Protein AF-A0A7V4HSM0-F1 (afdb_monomer_lite)

pLDDT: mean 76.79, std 22.35, range [37.25, 97.75]

Radius of gyration: 28.41 Å; chains: 1; bounding box: 94×58×59 Å

Secondary structure (DSSP, 8-state):
----------------S--S--------------TT--HHHHHHHHHHHHHTTPPP-GGGGGHHHHHHHHHTT-HHHHHHHHHHHHHHHHS-TTTHHHHHHHHHHHHHHHHHHTS----

Structure (mmCIF, N/CA/C/O backbone):
data_AF-A0A7V4HSM0-F1
#
_entry.id   AF-A0A7V4HSM0-F1
#
loop_
_atom_site.group_PDB
_atom_site.id
_atom_site.type_symbol
_atom_site.label_atom_id
_atom_site.label_alt_id
_atom_site.label_comp_id
_atom_site.label_asym_id
_atom_site.label_entity_id
_atom_site.label_seq_id
_atom_site.pdbx_PDB_ins_code
_atom_site.Cartn_x
_atom_site.Cartn_y
_atom_site.Cartn_z
_atom_site.occupancy
_atom_site.B_iso_or_equiv
_atom_site.auth_seq_id
_atom_site.auth_comp_id
_atom_site.auth_asym_id
_atom_site.auth_atom_id
_atom_site.pdbx_PDB_model_num
ATOM 1 N N . MET A 1 1 ? 57.774 49.702 -41.116 1.00 41.72 1 MET A N 1
ATOM 2 C CA . MET A 1 1 ? 57.909 48.379 -41.768 1.00 41.72 1 MET A CA 1
ATOM 3 C C . MET A 1 1 ? 56.606 47.642 -41.496 1.00 41.72 1 MET A C 1
ATOM 5 O O . MET A 1 1 ? 56.229 47.574 -40.339 1.00 41.72 1 MET A O 1
ATOM 9 N N . ARG A 1 2 ? 55.762 47.460 -42.526 1.00 48.41 2 ARG A N 1
ATOM 10 C CA . ARG A 1 2 ? 55.472 46.135 -43.125 1.00 48.41 2 ARG A CA 1
ATOM 11 C C . ARG A 1 2 ? 54.937 45.197 -42.031 1.00 48.41 2 ARG A C 1
ATOM 13 O O . ARG A 1 2 ? 55.714 44.798 -41.183 1.00 48.41 2 ARG A O 1
ATOM 20 N N . HIS A 1 3 ? 53.641 44.944 -41.885 1.00 42.50 3 HIS A N 1
ATOM 21 C CA . HIS A 1 3 ? 52.759 44.153 -42.754 1.00 42.50 3 HIS A CA 1
ATOM 22 C C . HIS A 1 3 ? 51.323 44.403 -42.230 1.00 42.50 3 HIS A C 1
ATOM 24 O O . HIS A 1 3 ? 51.087 44.225 -41.044 1.00 42.50 3 HIS A O 1
ATOM 30 N N . LEU A 1 4 ? 50.366 44.985 -42.958 1.00 56.72 4 LEU A N 1
ATOM 31 C CA . LEU A 1 4 ? 49.579 44.377 -44.041 1.00 56.72 4 LEU A CA 1
ATOM 32 C C . LEU A 1 4 ? 49.720 42.848 -44.116 1.00 56.72 4 LEU A C 1
ATOM 34 O O . LEU A 1 4 ? 50.579 42.336 -44.829 1.00 56.72 4 LEU A O 1
ATOM 38 N N . GLY A 1 5 ? 48.888 42.132 -43.359 1.00 43.66 5 GLY A N 1
ATOM 39 C CA . GLY A 1 5 ? 48.828 40.675 -43.398 1.00 43.66 5 GLY A CA 1
ATOM 40 C C . GLY A 1 5 ? 47.636 40.119 -42.625 1.00 43.66 5 GLY A C 1
ATOM 41 O O . GLY A 1 5 ? 47.569 40.266 -41.413 1.00 43.66 5 GLY A O 1
ATOM 42 N N . CYS A 1 6 ? 46.753 39.440 -43.356 1.00 37.69 6 CYS A N 1
ATOM 43 C CA . CYS A 1 6 ? 45.700 38.541 -42.876 1.00 37.69 6 CYS A CA 1
ATOM 44 C C . CYS A 1 6 ? 44.431 39.179 -42.291 1.00 37.69 6 CYS A C 1
ATOM 46 O O . CYS A 1 6 ? 44.083 39.040 -41.123 1.00 37.69 6 CYS A O 1
ATOM 48 N N . LEU A 1 7 ? 43.660 39.766 -43.211 1.00 52.31 7 LEU A N 1
ATOM 49 C CA . LEU A 1 7 ? 42.233 39.463 -43.333 1.00 52.31 7 LEU A CA 1
ATOM 50 C C . LEU A 1 7 ? 42.012 37.936 -43.226 1.00 52.31 7 LEU A C 1
ATOM 52 O O . LEU A 1 7 ? 42.762 37.185 -43.845 1.00 52.31 7 LEU A O 1
ATOM 56 N N . MET A 1 8 ? 40.939 37.533 -42.536 1.00 50.00 8 MET A N 1
ATOM 57 C CA . MET A 1 8 ? 40.447 36.163 -42.296 1.00 50.00 8 MET A CA 1
ATOM 58 C C . MET A 1 8 ? 41.010 35.482 -41.045 1.00 50.00 8 MET A C 1
ATOM 60 O O . MET A 1 8 ? 42.126 34.979 -41.056 1.00 50.00 8 MET A O 1
ATOM 64 N N . ILE A 1 9 ? 40.177 35.369 -40.002 1.00 53.91 9 ILE A N 1
ATOM 65 C CA . ILE A 1 9 ? 39.653 34.086 -39.489 1.00 53.91 9 ILE A CA 1
ATOM 66 C C . ILE A 1 9 ? 38.949 34.314 -38.138 1.00 53.91 9 ILE A C 1
ATOM 68 O O . ILE A 1 9 ? 39.524 34.828 -37.188 1.00 53.91 9 ILE A O 1
ATOM 72 N N . ALA A 1 10 ? 37.698 33.855 -38.091 1.00 46.25 10 ALA A N 1
ATOM 73 C CA . ALA A 1 10 ? 36.956 33.418 -36.909 1.00 46.25 10 ALA A CA 1
ATOM 74 C C . ALA A 1 10 ? 36.524 34.466 -35.867 1.00 46.25 10 ALA A C 1
ATOM 76 O O . ALA A 1 10 ? 37.113 34.651 -34.809 1.00 46.25 10 ALA A O 1
ATOM 77 N N . LEU A 1 11 ? 35.346 35.028 -36.143 1.00 50.62 11 LEU A N 1
ATOM 78 C CA . LEU A 1 11 ? 34.156 34.961 -35.286 1.00 50.62 11 LEU A CA 1
ATOM 79 C C . LEU A 1 11 ? 34.243 33.923 -34.135 1.00 50.62 11 LEU A C 1
ATOM 81 O O . LEU A 1 11 ? 33.723 32.816 -34.248 1.00 50.62 11 LEU A O 1
ATOM 85 N N . ALA A 1 12 ? 34.884 34.269 -33.023 1.00 50.38 12 ALA A N 1
ATOM 86 C CA . ALA A 1 12 ? 34.848 33.481 -31.796 1.00 50.38 12 ALA A CA 1
ATOM 87 C C . ALA A 1 12 ? 35.155 34.389 -30.602 1.00 50.38 12 ALA A C 1
ATOM 89 O O . ALA A 1 12 ? 36.296 34.783 -30.411 1.00 50.38 12 ALA A O 1
ATOM 90 N N . VAL A 1 13 ? 34.112 34.748 -29.848 1.00 51.28 13 VAL A N 1
ATOM 91 C CA . VAL A 1 13 ? 34.055 34.980 -28.385 1.00 51.28 13 VAL A CA 1
ATOM 92 C C . VAL A 1 13 ? 32.766 35.767 -28.134 1.00 51.28 13 VAL A C 1
ATOM 94 O O . VAL A 1 13 ? 32.737 36.984 -28.000 1.00 51.28 13 VAL A O 1
ATOM 97 N N . ALA A 1 14 ? 31.653 35.039 -28.135 1.00 49.81 14 ALA A N 1
ATOM 98 C CA . ALA A 1 14 ? 30.361 35.523 -27.661 1.00 49.81 14 ALA A CA 1
ATOM 99 C C . ALA A 1 14 ? 29.681 34.428 -26.826 1.00 49.81 14 ALA A C 1
ATOM 101 O O . ALA A 1 14 ? 28.516 34.123 -27.029 1.00 49.81 14 ALA A O 1
ATOM 102 N N . VAL A 1 15 ? 30.422 33.791 -25.911 1.00 54.12 15 VAL A N 1
ATOM 103 C CA . VAL A 1 15 ? 29.853 32.923 -24.864 1.00 54.12 15 VAL A CA 1
ATOM 104 C C . VAL A 1 15 ? 30.722 33.043 -23.609 1.00 54.12 15 VAL A C 1
ATOM 106 O O . VAL A 1 15 ? 31.536 32.178 -23.309 1.00 54.12 15 VAL A O 1
ATOM 109 N N . ALA A 1 16 ? 30.590 34.153 -22.887 1.00 53.09 16 ALA A N 1
ATOM 110 C CA . ALA A 1 16 ? 31.222 34.333 -21.576 1.00 53.09 16 ALA A CA 1
ATOM 111 C C . ALA A 1 16 ? 30.253 34.935 -20.543 1.00 53.09 16 ALA A C 1
ATOM 113 O O . ALA A 1 16 ? 30.666 35.703 -19.683 1.00 53.09 16 ALA A O 1
ATOM 114 N N . VAL A 1 17 ? 28.952 34.612 -20.627 1.00 54.53 17 VAL A N 1
ATOM 115 C CA . VAL A 1 17 ? 27.949 35.108 -19.657 1.00 54.53 17 VAL A CA 1
ATOM 116 C C . VAL A 1 17 ? 26.906 34.060 -19.237 1.00 54.53 17 VAL A C 1
ATOM 118 O O . VAL A 1 17 ? 25.792 34.407 -18.867 1.00 54.53 17 VAL A O 1
ATOM 121 N N . LEU A 1 18 ? 27.235 32.765 -19.277 1.00 52.00 18 LEU A N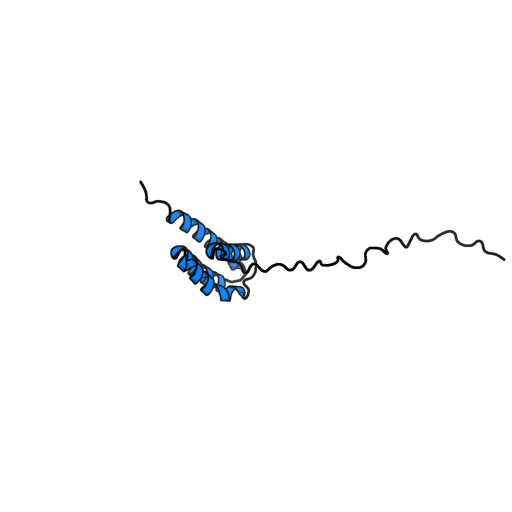 1
ATOM 122 C CA . LEU A 1 18 ? 26.326 31.697 -18.817 1.00 52.00 18 LEU A CA 1
ATOM 123 C C . LEU A 1 18 ? 27.031 30.682 -17.900 1.00 52.00 18 LEU A C 1
ATOM 125 O O . LEU A 1 18 ? 26.842 29.477 -18.028 1.00 52.00 18 LEU A O 1
ATOM 129 N N . GLY A 1 19 ? 27.869 31.167 -16.980 1.00 47.16 19 GLY A N 1
ATOM 130 C CA . GLY A 1 19 ? 28.517 30.347 -15.953 1.00 47.16 19 GLY A CA 1
ATOM 131 C C . GLY A 1 19 ? 28.117 30.784 -14.543 1.00 47.16 19 GLY A C 1
ATOM 132 O O . GLY A 1 19 ? 28.314 31.944 -14.200 1.00 47.16 19 GLY A O 1
ATOM 133 N N . CYS A 1 20 ? 27.611 29.830 -13.750 1.00 53.28 20 CYS A N 1
ATOM 134 C CA . CYS A 1 20 ? 27.229 29.915 -12.329 1.00 53.28 20 CYS A CA 1
ATOM 135 C C . CYS A 1 20 ? 26.097 30.909 -12.027 1.00 53.28 20 CYS A C 1
ATOM 137 O O . CYS A 1 20 ? 26.316 32.085 -11.787 1.00 53.28 20 CYS A O 1
ATOM 139 N N . GLY A 1 21 ? 24.834 30.499 -12.047 1.00 54.59 21 GLY A N 1
ATOM 140 C CA . GLY A 1 21 ? 24.288 29.465 -11.166 1.00 54.59 21 GLY A CA 1
ATOM 141 C C . GLY A 1 21 ? 23.348 30.181 -10.185 1.00 54.59 21 GLY A C 1
ATOM 142 O O . GLY A 1 21 ? 23.808 31.062 -9.460 1.00 54.59 21 GLY A O 1
ATOM 143 N N . PRO A 1 22 ? 22.031 29.920 -10.218 1.00 50.84 22 PRO A N 1
ATOM 144 C CA . PRO A 1 22 ? 21.063 30.757 -9.526 1.00 50.84 22 PRO A CA 1
ATOM 145 C C . PRO A 1 22 ? 21.280 30.712 -8.013 1.00 50.84 22 PRO A C 1
ATOM 147 O O . PRO A 1 22 ? 21.400 29.648 -7.410 1.00 50.84 22 PRO A O 1
ATOM 150 N N . SER A 1 23 ? 21.306 31.907 -7.424 1.00 50.66 23 SER A N 1
ATOM 151 C CA . SER A 1 23 ? 21.279 32.150 -5.988 1.00 50.66 23 SER A CA 1
ATOM 152 C C . SER A 1 23 ? 20.080 31.417 -5.379 1.00 50.66 23 SER A C 1
ATOM 154 O O . SER A 1 23 ? 18.929 31.828 -5.545 1.00 50.66 23 SER A O 1
ATOM 156 N N . VAL A 1 24 ? 20.339 30.283 -4.727 1.00 59.16 24 VAL A N 1
ATOM 157 C CA . VAL A 1 24 ? 19.326 29.532 -3.984 1.00 59.16 24 VAL A CA 1
ATOM 158 C C . VAL A 1 24 ? 18.939 30.352 -2.764 1.00 59.16 24 VAL A C 1
ATOM 160 O O . VAL A 1 24 ? 19.614 30.368 -1.737 1.00 59.16 24 VAL A O 1
ATOM 163 N N . LYS A 1 25 ? 17.825 31.069 -2.900 1.00 54.66 25 LYS A N 1
ATOM 164 C CA . LYS A 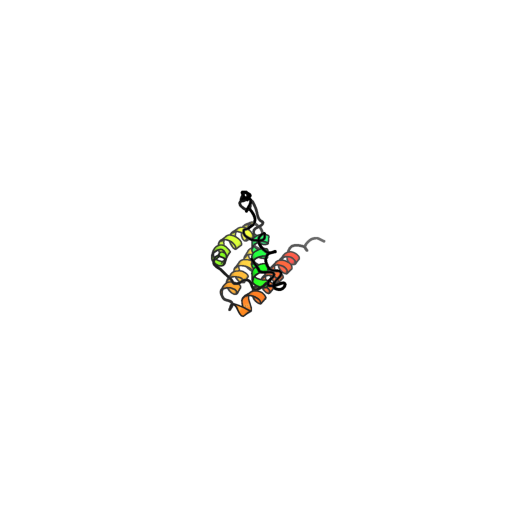1 25 ? 17.117 31.690 -1.789 1.00 54.66 25 LYS A CA 1
ATOM 165 C C . LYS A 1 25 ? 16.705 30.549 -0.860 1.00 54.66 25 LYS A C 1
ATOM 167 O O . LYS A 1 25 ? 15.797 29.788 -1.181 1.00 54.66 25 LYS A O 1
ATOM 172 N N . GLN A 1 26 ? 17.415 30.395 0.255 1.00 54.78 26 GLN A N 1
ATOM 173 C CA . GLN A 1 26 ? 17.052 29.458 1.311 1.00 54.78 26 GLN A CA 1
ATOM 174 C C . GLN A 1 26 ? 15.778 29.989 1.977 1.00 54.78 26 GLN A C 1
ATOM 176 O O . GLN A 1 26 ? 15.810 30.629 3.028 1.00 54.78 26 GLN A O 1
ATOM 181 N N . GLU A 1 27 ? 14.643 29.787 1.311 1.00 52.62 27 GLU A N 1
ATOM 182 C CA . GLU A 1 27 ? 13.343 29.907 1.937 1.00 52.62 27 GLU A CA 1
ATOM 183 C C . GLU A 1 27 ? 13.335 28.853 3.034 1.00 52.62 27 GLU A C 1
ATOM 185 O O . GLU A 1 27 ? 13.423 27.651 2.780 1.00 52.62 27 GLU A O 1
ATOM 190 N N . ARG A 1 28 ? 13.346 29.319 4.282 1.00 49.28 28 ARG A N 1
ATOM 191 C CA . ARG A 1 28 ? 13.079 28.481 5.439 1.00 49.28 28 ARG A CA 1
ATOM 192 C C . ARG A 1 28 ? 11.671 27.940 5.215 1.00 49.28 28 ARG A C 1
ATOM 194 O O . ARG A 1 28 ? 10.706 28.600 5.587 1.00 49.28 28 ARG A O 1
ATOM 201 N N . ILE A 1 29 ? 11.567 26.774 4.576 1.00 52.53 29 ILE A N 1
ATOM 202 C CA . ILE A 1 29 ? 10.331 26.009 4.504 1.00 52.53 29 ILE A CA 1
ATOM 203 C C . ILE A 1 29 ? 10.011 25.753 5.961 1.00 52.53 29 ILE A C 1
ATOM 205 O O . ILE A 1 29 ? 10.672 24.969 6.643 1.00 52.53 29 ILE A O 1
ATOM 209 N N . GLN A 1 30 ? 9.075 26.537 6.475 1.00 40.72 30 GLN A N 1
ATOM 210 C CA . GLN A 1 30 ? 8.471 26.303 7.757 1.00 40.72 30 GLN A CA 1
ATOM 211 C C . GLN A 1 30 ? 7.884 24.913 7.599 1.00 40.72 30 GLN A C 1
ATOM 213 O O . GLN A 1 30 ? 6.904 24.734 6.875 1.00 40.72 30 GLN A O 1
ATOM 218 N N . ILE A 1 31 ? 8.579 23.914 8.146 1.00 51.62 31 ILE A N 1
ATOM 219 C CA . ILE A 1 31 ? 8.084 22.553 8.209 1.00 51.62 31 ILE A CA 1
ATOM 220 C C . ILE A 1 31 ? 6.840 22.704 9.072 1.00 51.62 31 ILE A C 1
ATOM 222 O O . ILE A 1 31 ? 6.906 22.683 10.299 1.00 51.62 31 ILE A O 1
ATOM 226 N N . LYS A 1 32 ? 5.695 22.947 8.425 1.00 45.12 32 LYS A N 1
ATOM 227 C CA . LYS A 1 32 ? 4.411 22.503 8.926 1.00 45.12 32 LYS A CA 1
ATOM 228 C C . LYS A 1 32 ? 4.648 21.017 9.077 1.00 45.12 32 LYS A C 1
ATOM 230 O O . LYS A 1 32 ? 4.511 20.270 8.115 1.00 45.12 32 LYS A O 1
ATOM 235 N N . ALA A 1 33 ? 5.109 20.614 10.266 1.00 44.44 33 ALA A N 1
ATOM 236 C CA . ALA A 1 33 ? 4.854 19.281 10.768 1.00 44.44 33 ALA A CA 1
ATOM 237 C C . ALA A 1 33 ? 3.406 19.035 10.355 1.00 44.44 33 ALA A C 1
ATOM 239 O O . ALA A 1 33 ? 2.602 19.910 10.691 1.00 44.44 33 ALA A O 1
ATOM 240 N N . PRO A 1 34 ? 3.105 18.048 9.490 1.00 49.03 34 PRO A N 1
ATOM 241 C CA . PRO A 1 34 ? 1.775 17.909 8.923 1.00 49.03 34 PRO A CA 1
ATOM 242 C C . PRO A 1 34 ? 0.798 17.722 10.080 1.00 49.03 34 PRO A C 1
ATOM 244 O O . PRO A 1 34 ? 0.597 16.632 10.604 1.00 49.03 34 PRO A O 1
ATOM 247 N N . ALA A 1 35 ? 0.269 18.848 10.542 1.00 44.22 35 ALA A N 1
ATOM 248 C CA . ALA A 1 35 ? -0.690 18.959 11.600 1.00 44.22 35 ALA A CA 1
ATOM 249 C C . ALA A 1 35 ? -1.954 18.394 10.978 1.00 44.22 35 ALA A C 1
ATOM 251 O O . ALA A 1 35 ? -2.480 18.973 10.030 1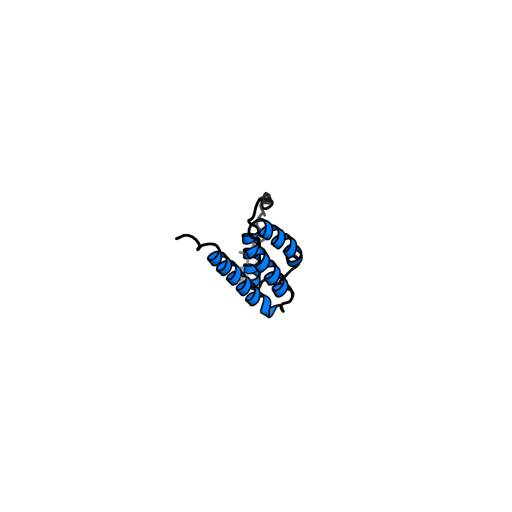.00 44.22 35 ALA A O 1
ATOM 252 N N . ALA A 1 36 ? -2.353 17.216 11.448 1.00 50.72 36 ALA A N 1
ATOM 253 C CA . ALA A 1 36 ? -3.575 16.549 11.030 1.00 50.72 36 ALA A CA 1
ATOM 254 C C . ALA A 1 36 ? -3.701 16.360 9.504 1.00 50.72 36 ALA A C 1
ATOM 256 O O . ALA A 1 36 ? -4.719 16.702 8.909 1.00 50.72 36 ALA A O 1
ATOM 257 N N . SER A 1 37 ? -2.679 15.804 8.842 1.00 60.94 37 SER A N 1
ATOM 258 C CA . SER A 1 37 ? -2.952 15.151 7.555 1.00 60.94 37 SER A CA 1
ATOM 259 C C . SER A 1 37 ? -3.808 13.923 7.841 1.00 60.94 37 SER A C 1
ATOM 261 O O . SER A 1 37 ? -3.382 13.039 8.583 1.00 60.94 37 SER A O 1
ATOM 263 N N . ASN A 1 38 ? -5.033 13.921 7.316 1.00 86.56 38 ASN A N 1
ATOM 264 C CA . ASN A 1 38 ? -5.973 12.813 7.412 1.00 86.56 38 ASN A CA 1
ATOM 265 C C . ASN A 1 38 ? -5.236 11.499 7.074 1.00 86.56 38 ASN A C 1
ATOM 267 O O . ASN A 1 38 ? -4.710 11.368 5.962 1.00 86.56 38 ASN A O 1
ATOM 271 N N . PRO A 1 39 ? -5.140 10.538 8.008 1.00 91.75 39 PRO A N 1
ATOM 272 C CA . PRO A 1 39 ? -4.336 9.337 7.822 1.00 91.75 39 PRO A CA 1
ATOM 273 C C . PRO A 1 39 ? -4.851 8.492 6.652 1.00 91.75 39 PRO A C 1
ATOM 275 O O . PRO A 1 39 ? -4.067 7.819 5.985 1.00 91.75 39 PRO A O 1
ATOM 278 N N . LEU A 1 40 ? -6.145 8.565 6.327 1.00 92.38 40 LEU A N 1
ATOM 279 C CA . LEU A 1 40 ? -6.674 7.888 5.149 1.00 92.38 40 LEU A CA 1
ATOM 280 C C . LEU A 1 40 ? -6.185 8.541 3.847 1.00 92.38 40 LEU A C 1
ATOM 282 O O . LEU A 1 40 ? -5.887 7.834 2.882 1.00 92.38 40 LEU A O 1
ATOM 286 N N . GLU A 1 41 ? -6.078 9.869 3.803 1.00 92.19 41 GLU A N 1
ATOM 287 C CA . GLU A 1 41 ? -5.523 10.582 2.644 1.00 92.19 41 GLU A CA 1
ATOM 288 C C . GLU A 1 41 ? -4.021 10.331 2.496 1.00 92.19 41 GLU A C 1
ATOM 290 O O . GLU A 1 41 ? -3.536 10.144 1.377 1.00 92.19 41 GLU A O 1
ATOM 295 N N . GLU A 1 42 ? -3.292 10.242 3.612 1.00 92.38 42 GLU A N 1
ATOM 296 C CA . GLU A 1 42 ? -1.882 9.841 3.628 1.00 92.38 42 GLU A CA 1
ATOM 297 C C . GLU A 1 42 ? -1.715 8.431 3.033 1.00 92.38 42 GLU A C 1
ATOM 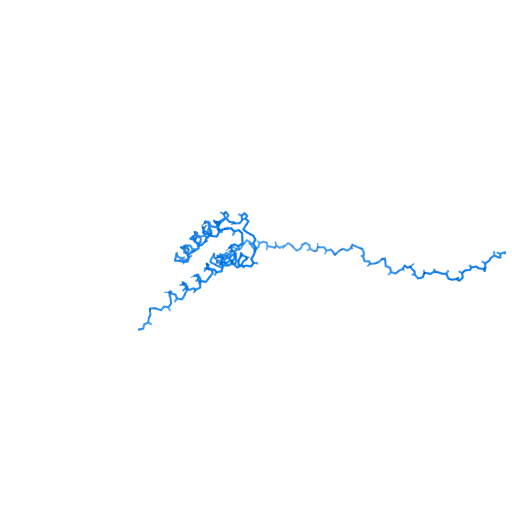299 O O . GLU A 1 42 ? -0.943 8.241 2.090 1.00 92.38 42 GLU A O 1
ATOM 304 N N . ALA A 1 43 ? -2.508 7.459 3.499 1.00 94.12 43 ALA A N 1
ATOM 305 C CA . ALA A 1 43 ? -2.497 6.091 2.977 1.00 94.12 43 ALA A CA 1
ATOM 306 C C . ALA A 1 43 ? -2.871 6.025 1.490 1.00 94.12 43 ALA A C 1
ATOM 308 O O . ALA A 1 43 ? -2.211 5.340 0.705 1.00 94.12 43 ALA A O 1
ATOM 309 N N . THR A 1 44 ? -3.891 6.780 1.081 1.00 94.38 44 THR A N 1
ATOM 310 C CA . THR A 1 44 ? -4.327 6.870 -0.319 1.00 94.38 44 THR A CA 1
ATOM 311 C C . THR A 1 44 ? -3.218 7.444 -1.201 1.00 94.38 44 THR A C 1
ATOM 313 O O . THR A 1 44 ? -2.939 6.903 -2.270 1.00 94.38 44 THR A O 1
ATOM 316 N N . SER A 1 45 ? -2.534 8.491 -0.738 1.00 94.19 45 SER A N 1
ATOM 317 C CA . SER A 1 45 ? -1.428 9.124 -1.463 1.00 94.19 45 SER A CA 1
ATOM 318 C C . SER A 1 45 ? -0.243 8.174 -1.646 1.00 94.19 45 SER A C 1
ATOM 320 O O . SER A 1 45 ? 0.347 8.124 -2.726 1.00 94.19 45 SER A O 1
ATOM 322 N N . LEU A 1 46 ? 0.095 7.382 -0.624 1.00 94.50 46 LEU A N 1
ATOM 323 C CA . LEU A 1 46 ? 1.134 6.351 -0.726 1.00 94.50 46 LEU A CA 1
ATOM 324 C C . LEU A 1 46 ? 0.759 5.286 -1.760 1.00 94.50 46 LEU A C 1
ATOM 326 O O . LEU A 1 46 ? 1.541 4.985 -2.663 1.00 94.50 46 LEU A O 1
ATOM 330 N N . LEU A 1 47 ? -0.470 4.772 -1.690 1.00 96.31 47 LEU A N 1
ATOM 331 C CA . LEU A 1 47 ? -0.967 3.793 -2.654 1.00 96.31 47 LEU A CA 1
ATOM 332 C C . LEU A 1 47 ? -0.980 4.344 -4.086 1.00 96.31 47 LEU A C 1
ATOM 334 O O . LEU A 1 47 ? -0.640 3.614 -5.012 1.00 96.31 47 LEU A O 1
ATOM 338 N N . GLN A 1 48 ? -1.301 5.624 -4.292 1.00 96.44 48 GLN A N 1
ATOM 339 C CA . GLN A 1 48 ? -1.226 6.259 -5.614 1.00 96.44 48 GLN A CA 1
ATOM 340 C C . GLN A 1 48 ? 0.203 6.282 -6.168 1.00 96.44 48 GLN A C 1
ATOM 342 O O . GLN A 1 48 ? 0.405 5.999 -7.350 1.00 96.44 48 GLN A O 1
ATOM 347 N N . ARG A 1 49 ? 1.209 6.549 -5.325 1.00 95.19 49 ARG A N 1
ATOM 348 C CA . ARG A 1 49 ? 2.623 6.505 -5.736 1.00 95.19 49 ARG A CA 1
ATOM 349 C C . ARG A 1 49 ? 3.032 5.100 -6.167 1.00 95.19 49 ARG A C 1
ATOM 351 O O . ARG A 1 49 ? 3.617 4.934 -7.236 1.00 95.19 49 ARG A O 1
ATOM 358 N N . TYR A 1 50 ? 2.668 4.078 -5.395 1.00 95.94 50 TYR A N 1
ATOM 359 C CA . TYR A 1 50 ? 2.966 2.689 -5.759 1.00 95.94 50 TYR A CA 1
ATOM 360 C C . TYR A 1 50 ? 2.193 2.237 -6.999 1.00 95.94 50 TYR A C 1
ATOM 362 O O . TYR A 1 50 ? 2.756 1.562 -7.858 1.00 95.94 50 TYR A O 1
ATOM 370 N N . ALA A 1 51 ? 0.937 2.663 -7.149 1.00 97.12 51 ALA A N 1
ATOM 371 C CA . ALA A 1 51 ? 0.139 2.446 -8.355 1.00 97.12 51 ALA A CA 1
ATOM 372 C C . ALA A 1 51 ? 0.775 3.086 -9.601 1.00 97.12 51 ALA A C 1
ATOM 374 O O . ALA A 1 51 ? 0.618 2.559 -10.705 1.00 97.12 51 ALA A O 1
ATOM 375 N N . GLY A 1 52 ? 1.503 4.191 -9.412 1.00 96.50 52 GLY A N 1
ATOM 376 C CA . GLY A 1 52 ? 2.324 4.858 -10.422 1.00 96.50 52 GLY A CA 1
ATOM 377 C C . GLY A 1 52 ? 3.675 4.188 -10.696 1.00 96.50 52 GLY A C 1
ATOM 378 O O . GLY A 1 52 ? 4.413 4.665 -11.551 1.00 96.50 52 GLY A O 1
ATOM 379 N N . GLY A 1 53 ? 4.008 3.091 -10.009 1.00 94.00 53 GLY A N 1
ATOM 380 C CA . GLY A 1 53 ? 5.265 2.367 -10.208 1.00 94.00 53 GLY A CA 1
ATOM 381 C C . GLY A 1 53 ? 6.398 2.781 -9.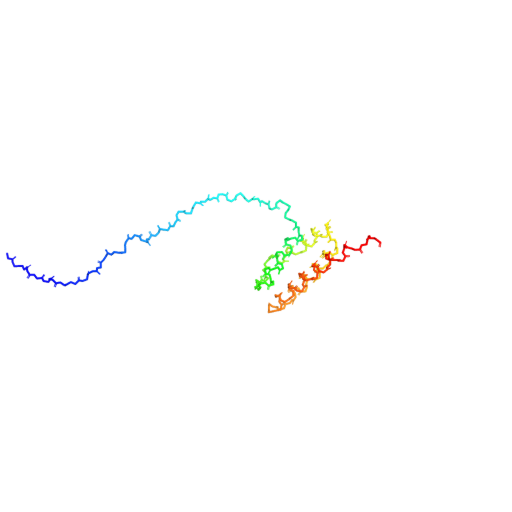275 1.00 94.00 53 GLY A C 1
ATOM 382 O O . GLY A 1 53 ? 7.507 2.271 -9.431 1.00 94.00 53 GLY A O 1
ATOM 383 N N . GLN A 1 54 ? 6.151 3.663 -8.299 1.00 94.69 54 GLN A N 1
ATOM 384 C CA . GLN A 1 54 ? 7.175 3.998 -7.313 1.00 94.69 54 GLN A CA 1
ATOM 385 C C . GLN A 1 54 ? 7.581 2.726 -6.546 1.00 94.69 54 GLN A C 1
ATOM 387 O O . GLN A 1 54 ? 6.705 1.973 -6.100 1.00 94.69 54 GLN A O 1
ATOM 392 N N . PRO A 1 55 ? 8.888 2.454 -6.382 1.00 92.62 55 PRO A N 1
ATOM 393 C CA . PRO A 1 55 ? 9.330 1.312 -5.603 1.00 92.62 55 PRO A CA 1
ATOM 394 C C . PRO A 1 55 ? 8.897 1.456 -4.142 1.00 92.62 55 PRO A C 1
ATOM 396 O O . PRO A 1 55 ? 8.819 2.555 -3.596 1.00 92.62 55 PRO A O 1
ATOM 399 N N . LEU A 1 56 ? 8.648 0.316 -3.501 1.00 92.19 56 LEU A N 1
ATOM 400 C CA . LEU A 1 56 ? 8.462 0.259 -2.057 1.00 92.19 56 LEU A CA 1
ATOM 401 C C . LEU A 1 56 ? 9.816 0.512 -1.377 1.00 92.19 56 LEU A C 1
ATOM 403 O O . LEU A 1 56 ? 10.776 -0.206 -1.665 1.00 92.19 56 LEU A O 1
ATOM 407 N N . THR A 1 57 ? 9.885 1.508 -0.494 1.00 89.81 57 THR A N 1
ATOM 408 C CA . THR A 1 57 ? 11.112 1.893 0.225 1.00 89.81 57 THR A CA 1
ATOM 409 C C . THR A 1 57 ? 10.929 1.783 1.748 1.00 89.81 57 THR A C 1
ATOM 411 O O . THR A 1 57 ? 9.973 1.164 2.219 1.00 89.81 57 THR A O 1
ATOM 414 N N . SER A 1 58 ? 11.835 2.371 2.538 1.00 89.56 58 SER A N 1
ATOM 415 C CA . SER A 1 58 ? 11.825 2.344 4.011 1.00 89.56 58 SER A CA 1
ATOM 416 C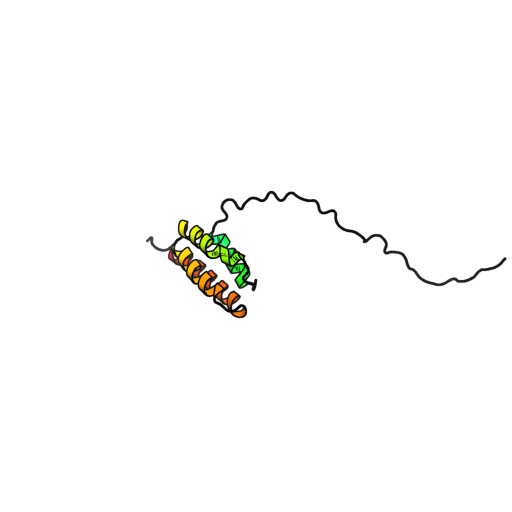 C . SER A 1 58 ? 10.534 2.876 4.649 1.00 89.56 58 SER A C 1
ATOM 418 O O . SER A 1 58 ? 10.230 2.539 5.790 1.00 89.56 58 SER A O 1
ATOM 420 N N . GLU A 1 59 ? 9.743 3.660 3.915 1.00 86.69 59 GLU A N 1
ATOM 421 C CA . GLU A 1 59 ? 8.411 4.133 4.320 1.00 86.69 59 GLU A CA 1
ATOM 422 C C . GLU A 1 59 ? 7.428 2.995 4.661 1.00 86.69 59 GLU A C 1
ATOM 424 O O . GLU A 1 59 ? 6.532 3.187 5.481 1.00 86.69 59 GLU A O 1
ATOM 429 N N . ALA A 1 60 ? 7.630 1.790 4.112 1.00 89.62 60 ALA A N 1
ATOM 430 C CA . ALA A 1 60 ? 6.802 0.620 4.410 1.00 89.62 60 ALA A CA 1
ATOM 431 C C . ALA A 1 60 ? 6.834 0.213 5.891 1.00 89.62 60 ALA A C 1
ATOM 433 O O . ALA A 1 60 ? 5.878 -0.367 6.402 1.00 89.62 60 ALA A O 1
ATOM 434 N N . THR A 1 61 ? 7.908 0.564 6.606 1.00 91.88 61 THR A N 1
ATOM 435 C CA . THR A 1 61 ? 8.024 0.316 8.052 1.00 91.88 61 THR A CA 1
ATOM 436 C C . THR A 1 61 ? 7.024 1.136 8.873 1.00 91.88 61 THR A C 1
ATOM 438 O O . THR A 1 61 ? 6.676 0.745 9.983 1.00 91.88 61 THR A O 1
ATOM 441 N N . SER A 1 62 ? 6.495 2.225 8.304 1.00 91.44 62 SER A N 1
ATOM 442 C CA . SER A 1 62 ? 5.483 3.084 8.924 1.00 91.44 62 SER A CA 1
ATOM 443 C C . SER A 1 62 ? 4.046 2.622 8.663 1.00 91.44 62 SER A C 1
ATOM 445 O O . SER A 1 62 ? 3.116 3.199 9.231 1.00 91.44 62 SER A O 1
ATOM 447 N N . PHE A 1 63 ? 3.827 1.595 7.830 1.00 95.12 63 PHE A N 1
ATOM 448 C CA . PHE A 1 63 ? 2.481 1.107 7.508 1.00 95.12 63 PHE A CA 1
ATOM 449 C C . PHE A 1 63 ? 1.660 0.694 8.738 1.00 95.12 63 PHE A C 1
ATOM 451 O O . PHE A 1 63 ? 0.500 1.101 8.796 1.00 95.12 63 PHE A O 1
ATOM 458 N N . PRO A 1 64 ? 2.203 -0.022 9.746 1.00 95.81 64 PRO A N 1
ATOM 459 C CA . PRO A 1 64 ? 1.431 -0.370 10.939 1.00 95.81 64 PRO A CA 1
ATOM 460 C C . PRO A 1 64 ? 0.914 0.869 11.678 1.00 95.81 64 PRO A C 1
ATOM 462 O O . PRO A 1 64 ? -0.279 0.978 11.946 1.00 95.81 64 PRO A O 1
ATOM 465 N N . GLY A 1 65 ? 1.779 1.863 11.905 1.00 95.25 65 GLY A N 1
ATOM 466 C CA . GLY A 1 65 ? 1.388 3.106 12.575 1.00 95.25 65 GLY A CA 1
ATOM 467 C C . GLY A 1 65 ? 0.397 3.947 11.763 1.00 95.25 65 GLY A C 1
ATOM 468 O O . GLY A 1 65 ? -0.425 4.669 12.327 1.00 95.25 65 GLY A O 1
ATOM 469 N N . LEU A 1 66 ? 0.437 3.859 10.432 1.00 94.75 66 LEU A N 1
ATOM 470 C CA . LEU A 1 66 ? -0.562 4.482 9.567 1.00 94.75 66 LEU A CA 1
ATOM 471 C C . LEU A 1 66 ? -1.920 3.773 9.661 1.00 94.75 66 LEU A C 1
ATOM 473 O O . LEU A 1 66 ? -2.933 4.445 9.832 1.00 94.75 66 LEU A O 1
ATOM 477 N N . VAL A 1 67 ? -1.946 2.438 9.626 1.00 96.19 67 VAL A N 1
ATOM 478 C CA . VAL A 1 67 ? -3.170 1.641 9.815 1.00 96.19 67 VAL A CA 1
ATOM 479 C C . VAL A 1 67 ? -3.804 1.939 11.169 1.00 96.19 67 VAL A C 1
ATOM 481 O O . VAL A 1 67 ? -5.004 2.180 11.227 1.00 96.19 67 VAL A O 1
ATOM 484 N N . GLU A 1 68 ? -3.019 1.997 12.246 1.00 96.81 68 GLU A N 1
ATOM 485 C CA . GLU A 1 68 ? -3.537 2.335 13.576 1.00 96.81 68 GLU A CA 1
ATOM 486 C C . GLU A 1 68 ? -4.142 3.740 13.633 1.00 96.81 68 GLU A C 1
ATOM 488 O O . GLU A 1 68 ? -5.177 3.941 14.270 1.00 96.81 68 GLU A O 1
ATOM 493 N N . ARG A 1 69 ? -3.531 4.719 12.952 1.00 94.50 69 ARG A N 1
ATOM 494 C CA . ARG A 1 69 ? -4.109 6.064 12.831 1.00 94.50 69 ARG A CA 1
ATOM 495 C C . ARG A 1 69 ? -5.424 6.041 12.055 1.00 94.50 69 ARG A C 1
ATOM 497 O O . ARG A 1 69 ? -6.385 6.633 12.527 1.00 94.50 69 ARG A O 1
ATOM 504 N N . VAL A 1 70 ? -5.503 5.315 10.936 1.00 94.81 70 VAL A N 1
ATOM 505 C CA . VAL A 1 70 ? -6.763 5.164 10.184 1.00 94.81 70 VAL A CA 1
ATOM 506 C C . VAL A 1 70 ? -7.813 4.426 11.010 1.00 94.81 70 VAL A C 1
ATOM 508 O O . VAL A 1 70 ? -8.967 4.827 10.997 1.00 94.81 70 VAL A O 1
ATOM 511 N N . ARG A 1 71 ? -7.440 3.402 11.787 1.00 95.12 71 ARG A N 1
ATOM 512 C CA . ARG A 1 71 ? -8.378 2.591 12.582 1.00 95.12 71 ARG A CA 1
ATOM 513 C C . ARG A 1 71 ? -9.138 3.418 13.616 1.00 95.12 71 ARG A C 1
ATOM 515 O O . ARG A 1 71 ? -10.300 3.117 13.883 1.00 95.12 71 ARG A O 1
ATOM 522 N N . LYS A 1 72 ? -8.500 4.467 14.149 1.00 93.31 72 LYS A N 1
ATOM 523 C CA . LYS A 1 72 ? -9.116 5.442 15.065 1.00 93.31 72 LYS A CA 1
ATOM 524 C C . LYS A 1 72 ? -10.220 6.274 14.406 1.00 93.31 72 LYS A C 1
ATOM 526 O O . LYS A 1 72 ? -11.078 6.780 15.119 1.00 93.31 72 LYS A O 1
ATOM 531 N N . GLU A 1 73 ? -10.195 6.418 13.083 1.00 90.81 73 GLU A N 1
ATOM 532 C CA . GLU A 1 73 ? -11.153 7.225 12.318 1.00 90.81 73 GLU A CA 1
ATOM 533 C C . GLU A 1 73 ? -12.169 6.358 11.561 1.00 90.81 73 GLU A C 1
ATOM 535 O O . GLU A 1 73 ? -13.367 6.624 11.597 1.00 90.81 73 GLU A O 1
ATOM 540 N N . ASP A 1 74 ? -11.702 5.300 10.897 1.00 92.19 74 ASP A N 1
ATOM 541 C CA . ASP A 1 74 ? -12.499 4.375 10.095 1.00 92.19 74 ASP A CA 1
ATOM 542 C C . ASP A 1 74 ? -11.878 2.970 10.167 1.00 92.19 74 ASP A C 1
ATOM 544 O O . ASP A 1 74 ? -10.940 2.621 9.442 1.00 92.19 74 ASP A O 1
ATOM 548 N N . SER A 1 75 ? -12.401 2.148 11.079 1.00 93.12 75 SER A N 1
ATOM 549 C CA . SER A 1 75 ? -11.901 0.786 11.293 1.00 93.12 75 SER A CA 1
ATOM 550 C C . SER A 1 75 ? -12.064 -0.107 10.060 1.00 93.12 75 SER A C 1
ATOM 552 O O . SER A 1 75 ? -11.150 -0.865 9.751 1.00 93.12 75 SER A O 1
ATOM 554 N N . ALA A 1 76 ? -13.155 0.037 9.298 1.00 93.25 76 ALA A N 1
ATOM 555 C CA . ALA A 1 76 ? -13.392 -0.777 8.106 1.00 93.25 76 ALA A CA 1
ATOM 556 C C . ALA A 1 76 ? -12.344 -0.501 7.016 1.00 93.25 76 ALA A C 1
ATOM 558 O O . ALA A 1 76 ? -11.828 -1.423 6.379 1.00 93.25 76 ALA A O 1
ATOM 559 N N . LYS A 1 77 ? -11.977 0.769 6.817 1.00 94.19 77 LYS A N 1
ATOM 560 C CA . LYS A 1 77 ? -10.892 1.126 5.892 1.00 94.19 77 LYS A CA 1
ATOM 561 C C . LYS A 1 77 ? -9.523 0.725 6.420 1.00 94.19 77 LYS A C 1
ATOM 563 O O . LYS A 1 77 ? -8.670 0.350 5.617 1.00 94.19 77 LYS A O 1
ATOM 568 N N . ALA A 1 78 ? -9.313 0.759 7.734 1.00 96.06 78 ALA A N 1
ATOM 569 C CA . ALA A 1 78 ? -8.076 0.270 8.330 1.00 96.06 78 ALA A CA 1
ATOM 570 C C . ALA A 1 78 ? -7.861 -1.226 8.069 1.00 96.06 78 ALA A C 1
ATOM 572 O O . ALA A 1 78 ? -6.755 -1.603 7.700 1.00 96.06 78 ALA A O 1
ATOM 573 N N . ASP A 1 79 ? -8.904 -2.058 8.151 1.00 96.12 79 ASP A N 1
ATOM 574 C CA . ASP A 1 79 ? -8.804 -3.490 7.826 1.00 96.12 79 ASP A CA 1
ATOM 575 C C . ASP A 1 79 ? -8.446 -3.724 6.346 1.00 96.12 79 ASP A C 1
ATOM 577 O O . ASP A 1 79 ? -7.614 -4.575 6.018 1.00 96.12 79 ASP A O 1
ATOM 581 N N . ILE A 1 80 ? -9.008 -2.916 5.434 1.00 96.56 80 ILE A N 1
ATOM 582 C CA . ILE A 1 80 ? -8.637 -2.945 4.009 1.00 96.56 80 ILE A CA 1
ATOM 583 C C . ILE A 1 80 ? -7.159 -2.577 3.824 1.00 96.56 80 ILE A C 1
ATOM 585 O O . ILE A 1 80 ? -6.458 -3.236 3.050 1.00 96.56 80 ILE A O 1
ATOM 589 N N . LEU A 1 81 ? -6.687 -1.533 4.512 1.00 97.00 81 LEU A N 1
ATOM 590 C CA . LEU A 1 81 ? -5.297 -1.081 4.442 1.00 97.00 81 LEU A CA 1
ATOM 591 C C . LEU A 1 81 ? -4.326 -2.091 5.048 1.00 97.00 81 LEU A C 1
ATOM 593 O O . LEU A 1 81 ? -3.278 -2.331 4.463 1.00 97.00 81 LEU A O 1
ATOM 597 N N . GLU A 1 82 ? -4.662 -2.699 6.181 1.00 97.38 82 GLU A N 1
ATOM 598 C CA . GLU A 1 82 ? -3.822 -3.682 6.866 1.00 97.38 82 GLU A CA 1
ATOM 599 C C . GLU A 1 82 ? -3.550 -4.897 5.973 1.00 97.38 82 GLU A C 1
ATOM 601 O O . GLU A 1 82 ? -2.394 -5.236 5.692 1.00 97.38 82 GLU A O 1
ATOM 606 N N . ALA A 1 83 ? -4.619 -5.500 5.442 1.00 95.88 83 ALA A N 1
ATOM 607 C CA . ALA A 1 83 ? -4.514 -6.609 4.503 1.00 95.88 83 ALA A CA 1
ATOM 608 C C . ALA A 1 83 ? -3.792 -6.178 3.216 1.00 95.88 83 ALA A C 1
ATOM 610 O O . ALA A 1 83 ? -2.848 -6.839 2.775 1.00 95.88 83 ALA A O 1
ATOM 611 N N . GLY A 1 84 ? -4.182 -5.030 2.653 1.00 96.12 84 GLY A N 1
ATOM 612 C CA . GLY A 1 84 ? -3.617 -4.497 1.418 1.00 96.12 84 GLY A CA 1
ATOM 613 C C . GLY A 1 84 ? -2.116 -4.223 1.510 1.00 96.12 84 GLY A C 1
ATOM 614 O O . GLY A 1 84 ? -1.352 -4.655 0.648 1.00 96.12 84 GLY A O 1
ATOM 615 N N . PHE A 1 85 ? -1.659 -3.553 2.567 1.00 96.94 85 PHE A N 1
ATOM 616 C CA . PHE A 1 85 ? -0.242 -3.278 2.789 1.00 96.94 85 PHE A CA 1
ATOM 617 C C . PHE A 1 85 ? 0.564 -4.548 3.068 1.00 96.94 85 PHE A C 1
ATOM 619 O O . PHE A 1 85 ? 1.720 -4.630 2.647 1.00 96.94 85 PHE A O 1
ATOM 626 N N . SER A 1 86 ? -0.015 -5.554 3.730 1.00 96.25 86 SER A N 1
ATOM 627 C CA . SER A 1 86 ? 0.634 -6.862 3.899 1.00 96.25 86 SER A CA 1
ATOM 628 C C . SER A 1 86 ? 0.854 -7.556 2.551 1.00 96.25 86 SER A C 1
ATOM 630 O O . SER A 1 86 ? 1.959 -8.018 2.258 1.00 96.25 86 SER A O 1
ATOM 632 N N . GLU A 1 87 ? -0.172 -7.588 1.696 1.00 95.75 87 GLU A N 1
ATOM 633 C CA . GLU A 1 87 ? -0.071 -8.152 0.346 1.00 95.75 87 GLU A CA 1
ATOM 634 C C . GLU A 1 87 ? 0.907 -7.368 -0.536 1.00 95.75 87 GLU A C 1
ATOM 636 O O . GLU A 1 87 ? 1.722 -7.966 -1.238 1.00 95.75 87 GLU A O 1
ATOM 641 N N . LEU A 1 88 ? 0.876 -6.034 -0.472 1.00 95.50 88 LEU A N 1
ATOM 642 C CA . LEU A 1 88 ? 1.758 -5.163 -1.246 1.00 95.50 88 LEU A CA 1
ATOM 643 C C . LEU A 1 88 ? 3.239 -5.392 -0.906 1.00 95.50 88 LEU A C 1
ATOM 645 O O . LEU A 1 88 ? 4.079 -5.418 -1.805 1.00 95.50 88 LEU A O 1
ATOM 649 N N . GLN A 1 89 ? 3.558 -5.587 0.377 1.00 94.94 89 GLN A N 1
ATOM 650 C CA . GLN A 1 89 ? 4.920 -5.882 0.835 1.00 94.94 89 GLN A CA 1
ATOM 651 C C . GLN A 1 89 ? 5.422 -7.239 0.328 1.00 94.94 89 GLN A C 1
ATOM 653 O O . GLN A 1 89 ? 6.578 -7.355 -0.082 1.00 94.94 89 GLN A O 1
ATOM 658 N N . LYS A 1 90 ? 4.544 -8.248 0.316 1.00 95.19 90 LYS A N 1
ATOM 659 C CA . LYS A 1 90 ? 4.845 -9.607 -0.161 1.00 95.19 90 LYS A CA 1
ATOM 660 C C . LYS A 1 90 ? 4.890 -9.706 -1.689 1.00 95.19 90 LYS A C 1
ATOM 662 O O . LYS A 1 90 ? 5.497 -10.631 -2.222 1.00 95.19 90 LYS A O 1
ATOM 667 N N . ALA A 1 91 ? 4.252 -8.776 -2.398 1.00 94.94 91 ALA A N 1
ATOM 668 C CA . ALA A 1 91 ? 4.178 -8.800 -3.850 1.00 94.94 91 ALA A CA 1
ATOM 669 C C . ALA A 1 91 ? 5.551 -8.541 -4.505 1.00 94.94 91 ALA A C 1
ATOM 671 O O . ALA A 1 91 ? 6.305 -7.661 -4.058 1.00 94.94 91 ALA A O 1
ATOM 672 N N . PRO A 1 92 ? 5.865 -9.240 -5.615 1.00 95.56 92 PRO A N 1
ATOM 673 C CA . PRO A 1 92 ? 7.056 -8.947 -6.401 1.00 95.56 92 PRO A CA 1
ATOM 674 C C . PRO A 1 92 ? 6.971 -7.525 -6.982 1.00 95.56 92 PRO A C 1
ATOM 676 O O . PRO A 1 92 ? 5.864 -7.054 -7.263 1.00 95.56 92 PRO A O 1
ATOM 679 N N . PRO A 1 93 ? 8.105 -6.839 -7.226 1.00 93.81 93 PRO A N 1
ATOM 680 C CA . PRO A 1 93 ? 8.118 -5.442 -7.668 1.00 93.81 93 PRO A CA 1
ATOM 681 C C . PRO A 1 93 ? 7.211 -5.146 -8.870 1.00 93.81 93 PRO A C 1
ATOM 683 O O . PRO A 1 93 ? 6.507 -4.141 -8.866 1.00 93.81 93 PRO A O 1
ATOM 686 N N . ALA A 1 94 ? 7.153 -6.057 -9.847 1.00 95.69 94 ALA A N 1
ATOM 687 C CA . ALA A 1 94 ? 6.315 -5.923 -11.039 1.00 95.69 94 ALA A CA 1
ATOM 688 C C . ALA A 1 94 ? 4.797 -5.964 -10.755 1.00 95.69 94 ALA A C 1
ATOM 690 O O . ALA A 1 94 ? 4.017 -5.394 -11.512 1.00 95.69 94 ALA A O 1
ATOM 691 N N . ALA A 1 95 ? 4.366 -6.611 -9.667 1.00 96.62 95 ALA A N 1
ATOM 692 C CA . ALA A 1 95 ? 2.952 -6.743 -9.302 1.00 96.62 95 ALA A CA 1
ATOM 693 C C . ALA A 1 95 ? 2.465 -5.644 -8.340 1.00 96.62 95 ALA A C 1
ATOM 695 O O . ALA A 1 95 ? 1.258 -5.427 -8.207 1.00 96.62 95 ALA A O 1
ATOM 696 N N . ARG A 1 96 ? 3.383 -4.927 -7.678 1.00 95.75 96 ARG A N 1
ATOM 697 C CA . ARG A 1 96 ? 3.053 -3.881 -6.693 1.00 95.75 96 ARG A CA 1
ATOM 698 C C . ARG A 1 96 ? 2.147 -2.772 -7.244 1.00 95.75 96 ARG A C 1
ATOM 700 O O . ARG A 1 96 ? 1.204 -2.416 -6.540 1.00 95.75 96 ARG A O 1
ATOM 707 N N . PRO A 1 97 ? 2.326 -2.268 -8.482 1.00 97.62 97 PRO A N 1
ATOM 708 C CA . PRO A 1 97 ? 1.448 -1.223 -9.006 1.00 97.62 97 PRO A CA 1
ATOM 709 C C . PRO A 1 97 ? 0.005 -1.695 -9.190 1.00 97.62 97 PRO A C 1
ATOM 711 O O . PRO A 1 97 ? -0.933 -0.964 -8.880 1.00 97.62 97 PRO A O 1
ATOM 714 N N . ALA A 1 98 ? -0.185 -2.932 -9.655 1.00 97.56 98 ALA A N 1
ATOM 715 C CA . ALA A 1 98 ? -1.510 -3.530 -9.789 1.00 97.56 98 ALA A CA 1
ATOM 716 C C . ALA A 1 98 ? -2.167 -3.731 -8.415 1.00 97.56 98 ALA A C 1
ATOM 718 O O . ALA A 1 98 ? -3.318 -3.340 -8.222 1.00 97.56 98 ALA A O 1
ATOM 719 N N . LYS A 1 99 ? -1.410 -4.238 -7.435 1.00 97.25 99 LYS A N 1
ATOM 720 C CA . LYS A 1 99 ? -1.892 -4.406 -6.058 1.00 97.25 99 LYS A CA 1
ATOM 721 C C . LYS A 1 99 ? -2.277 -3.081 -5.405 1.00 97.25 99 LYS A C 1
ATOM 723 O O . LYS A 1 99 ? -3.339 -2.985 -4.804 1.00 97.25 99 LYS A O 1
ATOM 728 N N . ALA A 1 100 ? -1.487 -2.027 -5.585 1.00 97.38 100 ALA A N 1
ATOM 729 C CA . ALA A 1 100 ? -1.826 -0.708 -5.061 1.00 97.38 100 ALA A CA 1
ATOM 730 C C . ALA A 1 100 ? -3.140 -0.149 -5.651 1.00 97.38 100 ALA A C 1
ATOM 732 O O . ALA A 1 100 ? -3.957 0.406 -4.915 1.00 97.38 100 ALA A O 1
ATOM 733 N N . LYS A 1 101 ? -3.392 -0.355 -6.954 1.00 97.75 101 LYS A N 1
ATOM 734 C CA . LYS A 1 101 ? -4.661 0.019 -7.614 1.00 97.75 101 LYS A CA 1
ATOM 735 C C . LYS A 1 101 ? -5.858 -0.776 -7.089 1.00 97.75 101 LYS A C 1
ATOM 737 O O . LYS A 1 101 ? -6.935 -0.209 -6.905 1.00 97.75 101 LYS A O 1
ATOM 742 N N . GLU A 1 102 ? -5.671 -2.069 -6.835 1.00 97.19 102 GLU A N 1
ATOM 743 C CA . GLU A 1 102 ? -6.690 -2.934 -6.230 1.00 97.19 102 GLU A CA 1
ATOM 744 C C . GLU A 1 102 ? -7.083 -2.424 -4.836 1.00 97.19 102 GLU A C 1
ATOM 746 O O . GLU A 1 102 ? -8.268 -2.250 -4.554 1.00 97.19 102 GLU A O 1
ATOM 751 N N . ILE A 1 103 ? -6.100 -2.087 -3.994 1.00 96.88 103 ILE A N 1
ATOM 752 C CA . ILE A 1 103 ? -6.346 -1.547 -2.649 1.00 96.88 103 ILE A CA 1
ATOM 753 C C . ILE A 1 103 ? -7.094 -0.208 -2.730 1.00 96.88 103 ILE A C 1
ATOM 755 O O . ILE A 1 103 ? -8.104 -0.038 -2.049 1.00 96.88 103 ILE A O 1
ATOM 759 N N . LEU A 1 104 ? -6.666 0.715 -3.602 1.00 96.81 104 LEU A N 1
ATOM 760 C CA . LEU A 1 104 ? -7.364 1.991 -3.833 1.00 96.81 104 LEU A CA 1
ATOM 761 C C . LEU A 1 104 ? -8.826 1.786 -4.241 1.00 96.81 104 LEU A C 1
ATOM 763 O O . LEU A 1 104 ? -9.719 2.443 -3.706 1.00 96.81 104 LEU A O 1
ATOM 767 N N . SER A 1 105 ? -9.077 0.837 -5.143 1.00 96.31 105 SER A N 1
ATOM 768 C CA . SER A 1 105 ? -10.433 0.512 -5.593 1.00 96.31 105 SER A CA 1
ATOM 769 C C . SER A 1 105 ? -11.289 -0.028 -4.444 1.00 96.31 105 SER A C 1
ATOM 771 O O . SER A 1 105 ? -12.444 0.372 -4.293 1.00 96.31 105 SER A O 1
ATOM 773 N N . LYS A 1 106 ? -10.721 -0.879 -3.577 1.00 94.31 106 LYS A N 1
ATOM 774 C CA . LYS A 1 106 ? -11.404 -1.398 -2.378 1.00 94.31 106 LYS A CA 1
ATOM 775 C C . LYS A 1 106 ? -11.735 -0.287 -1.379 1.00 94.31 106 LYS A C 1
ATOM 777 O O . LYS A 1 106 ? -12.835 -0.289 -0.836 1.00 94.31 106 LYS A O 1
ATOM 782 N N . LEU A 1 107 ? -10.845 0.687 -1.179 1.00 93.31 107 LEU A N 1
ATOM 783 C CA . LEU A 1 107 ? -11.108 1.844 -0.310 1.00 93.31 107 LEU A CA 1
ATOM 784 C C . LEU A 1 107 ? -12.258 2.716 -0.835 1.00 93.31 107 LEU A C 1
ATOM 786 O O . LEU A 1 107 ? -13.093 3.176 -0.055 1.00 93.31 107 LEU A O 1
ATOM 790 N N . GLN A 1 108 ? -12.335 2.910 -2.154 1.00 90.12 108 GLN A N 1
ATOM 791 C CA . GLN A 1 108 ? -13.421 3.653 -2.803 1.00 90.12 108 GLN A CA 1
ATOM 792 C C . GLN A 1 108 ? -14.752 2.888 -2.774 1.00 90.12 108 GLN A C 1
ATOM 794 O O . GLN A 1 108 ? -15.805 3.486 -2.552 1.00 90.12 108 GLN A O 1
ATOM 799 N N . ALA A 1 109 ? -14.720 1.568 -2.970 1.00 87.62 109 ALA A N 1
ATOM 800 C CA . ALA A 1 109 ? -15.902 0.715 -2.886 1.00 87.62 109 ALA A CA 1
ATOM 801 C C . ALA A 1 109 ? -16.437 0.619 -1.447 1.00 87.62 109 ALA A C 1
ATOM 803 O O . ALA A 1 109 ? -17.640 0.760 -1.234 1.00 87.62 109 ALA A O 1
ATOM 804 N N . GLY A 1 110 ? -15.548 0.478 -0.458 1.00 73.56 110 GLY A N 1
ATOM 805 C CA . GLY A 1 110 ? -15.902 0.503 0.963 1.00 73.56 110 GLY A CA 1
ATOM 806 C C . GLY A 1 110 ? -16.524 1.837 1.391 1.00 73.56 110 GLY A C 1
ATOM 807 O O . GLY A 1 110 ? -17.478 1.849 2.162 1.00 73.56 110 GLY A O 1
ATOM 808 N N . ALA A 1 111 ? -16.085 2.962 0.809 1.00 61.22 111 ALA A N 1
ATOM 809 C CA . ALA A 1 111 ? -16.712 4.267 1.038 1.00 61.22 111 ALA A CA 1
ATOM 810 C C . ALA A 1 111 ? -18.169 4.347 0.535 1.00 61.22 111 ALA A C 1
ATOM 812 O O . ALA A 1 111 ? -18.964 5.090 1.105 1.00 61.22 111 ALA A O 1
ATOM 813 N N . LYS A 1 112 ? -18.550 3.566 -0.489 1.00 53.69 112 LYS A N 1
ATOM 814 C CA . LYS A 1 112 ? -19.946 3.489 -0.959 1.00 53.69 112 LYS A CA 1
ATOM 815 C C . LYS A 1 112 ? -20.841 2.599 -0.094 1.00 53.69 112 LYS A C 1
ATOM 817 O O . LYS A 1 112 ? -22.057 2.730 -0.174 1.00 53.69 112 LYS A O 1
ATOM 822 N N . GLN A 1 113 ? -20.276 1.721 0.733 1.00 44.25 113 GLN A N 1
ATOM 823 C CA . GLN A 1 113 ? -21.053 0.801 1.573 1.00 44.25 113 GLN A CA 1
ATOM 824 C C . GLN A 1 113 ? -21.416 1.373 2.955 1.00 44.25 113 GLN A C 1
ATOM 826 O O . GLN A 1 113 ? -22.231 0.782 3.652 1.00 44.25 113 GLN A O 1
ATOM 831 N N . GLY A 1 114 ? -20.892 2.548 3.327 1.00 45.06 114 GLY A N 1
ATOM 832 C CA . GLY A 1 114 ? -21.264 3.267 4.558 1.00 45.06 114 GLY A CA 1
ATOM 833 C C . GLY A 1 114 ? -22.372 4.319 4.392 1.00 45.06 114 GLY A C 1
ATOM 834 O O . GLY A 1 114 ? -22.720 4.996 5.353 1.00 45.06 114 GLY A O 1
ATOM 835 N N . GLY A 1 115 ? -22.916 4.487 3.182 1.00 41.66 115 GLY A N 1
ATOM 836 C CA . GLY A 1 115 ? -23.849 5.563 2.837 1.00 41.66 115 GLY A CA 1
ATOM 837 C C . GLY A 1 115 ? -25.127 5.072 2.169 1.00 41.66 115 GLY A C 1
ATOM 838 O O . GLY A 1 115 ? -25.480 5.582 1.115 1.00 41.66 115 GLY A O 1
ATOM 839 N N . SER A 1 116 ? -25.803 4.063 2.726 1.00 43.97 116 SER A N 1
ATOM 840 C CA . SER A 1 116 ? -27.168 3.715 2.304 1.00 43.97 116 SER A CA 1
ATOM 841 C C . SER A 1 116 ? -27.892 2.877 3.361 1.00 43.97 116 SER A C 1
ATOM 843 O O . SER A 1 116 ? -28.132 1.689 3.176 1.00 43.97 116 SER A O 1
ATOM 845 N N . GLN A 1 117 ? -28.266 3.507 4.474 1.00 44.50 117 GLN A N 1
ATOM 846 C CA . GLN A 1 117 ? -29.362 3.017 5.312 1.00 44.50 117 GLN A CA 1
ATOM 847 C C . GLN A 1 117 ? -30.149 4.210 5.868 1.00 44.50 117 GLN A C 1
ATOM 849 O O . GLN A 1 117 ? -29.978 4.617 7.014 1.00 44.50 117 GLN A O 1
ATOM 854 N N . LYS A 1 118 ? -30.988 4.817 5.022 1.00 37.25 118 LYS A N 1
ATOM 855 C CA . LYS A 1 118 ? -32.112 5.656 5.455 1.00 37.25 118 LYS A CA 1
ATOM 856 C C . LYS A 1 118 ? -33.152 5.738 4.338 1.00 37.25 118 LYS A C 1
ATOM 858 O O . LYS A 1 118 ? -32.836 6.259 3.271 1.00 37.25 118 LYS A O 1
ATOM 863 N N . GLY A 1 119 ? -34.365 5.265 4.620 1.00 37.69 119 GLY A N 1
ATOM 864 C CA . GLY A 1 119 ? -35.551 5.408 3.774 1.00 37.69 119 GLY A CA 1
ATOM 865 C C . GLY A 1 119 ? -36.368 4.139 3.730 1.00 37.69 119 GLY A C 1
ATOM 866 O O . GLY A 1 119 ? -36.297 3.474 2.680 1.00 37.69 119 GLY A O 1
#

Sequence (119 aa):
MRHLGCLMIALAVAVAVLGCGPSVKQERIQIKAPAASNPLEEATSLLQRYAGGQPLTSEATSFPGLVERVRKEDSAKADILEAGFSELQKAPPAARPAKAKEILSKLQAGAKQGGSQKG

Foldseek 3Di:
DDDPDDDDDDDDDDPDPPDDDDDPPPPVPPPPVVDDPPLVVVLLVVLVCQLVLNFDDPCLVCQVVSLVSVCVVPVVLSVLSVVLSVVLVVDDSVCNSVSSVVSSVVSVVVVVVVPDDDD